Protein AF-A0A835MAW6-F1 (afdb_monomer_lite)

Organism: NCBI:txid261450

pLDDT: mean 71.54, std 16.38, range [31.08, 97.75]

Foldseek 3Di:
DDPPPVPDALVVCPPPPPDADDRNPHHPPPPPPPPPPCPVPPPPDPPDDDVVVVVVVVVVVVVVVVVVVVVVCPVDVVVVVVVVVVVVVVCVVCVVVVVVVVVD

Radius of gyration: 34.81 Å; chains: 1; bounding box: 73×22×84 Å

Structure (mmCIF, N/CA/C/O backbone):
data_AF-A0A835MAW6-F1
#
_entry.id   AF-A0A835MAW6-F1
#
loop_
_atom_site.group_PDB
_atom_site.id
_atom_site.type_symbol
_atom_site.label_atom_id
_atom_site.label_alt_id
_atom_site.label_comp_id
_atom_site.label_asym_id
_atom_site.label_entity_id
_atom_site.label_seq_id
_atom_site.pdbx_PDB_ins_code
_atom_site.Cartn_x
_atom_site.Cartn_y
_atom_site.Cartn_z
_atom_site.occupancy
_atom_site.B_iso_or_equiv
_atom_site.auth_seq_id
_atom_site.auth_comp_id
_atom_site.auth_asym_id
_atom_site.auth_atom_id
_atom_site.pdbx_PDB_model_num
ATOM 1 N N . MET A 1 1 ? -22.754 7.380 63.360 1.00 43.12 1 MET A N 1
ATOM 2 C CA . MET A 1 1 ? -23.189 6.719 62.110 1.00 43.12 1 MET A CA 1
ATOM 3 C C . MET A 1 1 ? -24.654 6.368 62.298 1.00 43.12 1 MET A C 1
ATOM 5 O O . MET A 1 1 ? -24.981 5.703 63.271 1.00 43.12 1 MET A O 1
ATOM 9 N N . ASN A 1 2 ? -25.535 6.963 61.494 1.00 39.47 2 ASN A N 1
ATOM 10 C CA . ASN A 1 2 ? -26.953 7.124 61.824 1.00 39.47 2 ASN A CA 1
ATOM 11 C C . ASN A 1 2 ? -27.755 5.871 61.454 1.00 39.47 2 ASN A C 1
ATOM 13 O O . ASN A 1 2 ? -27.932 5.571 60.277 1.00 39.47 2 ASN A O 1
ATOM 17 N N . HIS A 1 3 ? -28.280 5.174 62.459 1.00 56.09 3 HIS A N 1
ATOM 18 C CA . HIS A 1 3 ? -29.180 4.028 62.306 1.00 56.09 3 HIS A CA 1
ATOM 19 C C . HIS A 1 3 ? -30.641 4.506 62.175 1.00 56.09 3 HIS A C 1
ATOM 21 O O . HIS A 1 3 ? -31.513 4.111 62.937 1.00 56.09 3 HIS A O 1
ATOM 27 N N . GLN A 1 4 ? -30.906 5.424 61.239 1.00 62.19 4 GLN A N 1
ATOM 28 C CA . GLN A 1 4 ? -32.236 6.033 61.072 1.00 62.19 4 GLN A CA 1
ATOM 29 C C . GLN A 1 4 ? -33.207 5.140 60.291 1.00 62.19 4 GLN A C 1
ATOM 31 O O . GLN A 1 4 ? -34.414 5.238 60.468 1.00 62.19 4 GLN A O 1
ATOM 36 N N . PHE A 1 5 ? -32.686 4.254 59.441 1.00 60.06 5 PHE A N 1
ATOM 37 C CA . PHE A 1 5 ? -33.505 3.426 58.557 1.00 60.06 5 PHE A CA 1
ATOM 38 C C . PHE A 1 5 ? -34.023 2.132 59.201 1.00 60.06 5 PHE A C 1
ATOM 40 O O . PHE A 1 5 ? -34.825 1.445 58.584 1.00 60.06 5 PHE A O 1
ATOM 47 N N . GLY A 1 6 ? -33.593 1.800 60.424 1.00 59.94 6 GLY A N 1
ATOM 48 C CA . GLY A 1 6 ? -34.025 0.590 61.138 1.00 59.94 6 GLY A CA 1
ATOM 49 C C . GLY A 1 6 ? -35.331 0.739 61.928 1.00 59.94 6 GLY A C 1
ATOM 50 O O . GLY A 1 6 ? -35.818 -0.247 62.468 1.00 59.94 6 GLY A O 1
ATOM 51 N N . THR A 1 7 ? -35.888 1.951 62.029 1.00 66.75 7 THR A N 1
ATOM 52 C CA . THR A 1 7 ? -37.100 2.253 62.818 1.00 66.75 7 THR A CA 1
ATOM 53 C C . THR A 1 7 ? -38.363 2.443 61.979 1.00 66.75 7 THR A C 1
ATOM 55 O O . THR A 1 7 ? -39.419 2.741 62.533 1.00 66.75 7 THR A O 1
ATOM 58 N N . PHE A 1 8 ? -38.278 2.326 60.654 1.00 69.06 8 PHE A N 1
ATOM 59 C CA . PHE A 1 8 ? -39.438 2.500 59.785 1.00 69.06 8 PHE A CA 1
ATOM 60 C C . PHE A 1 8 ? -40.233 1.201 59.664 1.00 69.06 8 PHE A C 1
ATOM 62 O O . PHE A 1 8 ? -39.667 0.119 59.532 1.00 69.06 8 PHE A O 1
ATOM 69 N N . ASN A 1 9 ? -41.557 1.332 59.720 1.00 70.50 9 ASN A N 1
ATOM 70 C CA . ASN A 1 9 ? -42.484 0.224 59.522 1.00 70.50 9 ASN A CA 1
ATOM 71 C C . ASN A 1 9 ? -42.680 -0.048 58.018 1.00 70.50 9 ASN A C 1
ATOM 73 O O . ASN A 1 9 ? -42.413 0.827 57.194 1.00 70.50 9 ASN A O 1
ATOM 77 N N . GLU A 1 10 ? -43.200 -1.221 57.660 1.00 67.50 10 GLU A N 1
ATOM 78 C CA . GLU A 1 10 ? -43.392 -1.688 56.274 1.00 67.50 10 GLU A CA 1
ATOM 79 C C . GLU A 1 10 ? -44.133 -0.674 55.383 1.00 67.50 10 GLU A C 1
ATOM 81 O O . GLU A 1 10 ? -43.777 -0.471 54.223 1.00 67.50 10 GLU A O 1
ATOM 86 N N . THR A 1 11 ? -45.094 0.055 55.957 1.00 71.44 11 THR A N 1
ATOM 87 C CA . THR A 1 11 ? -45.878 1.096 55.273 1.00 71.44 11 THR A CA 1
ATOM 88 C C . THR A 1 11 ? -45.049 2.280 54.780 1.00 71.44 11 THR A C 1
ATOM 90 O O . THR A 1 11 ? -45.458 2.974 53.856 1.00 71.44 11 THR A O 1
ATOM 93 N N . SER A 1 12 ? -43.870 2.517 55.359 1.00 72.62 12 SER A N 1
ATOM 94 C CA . SER A 1 12 ? -42.961 3.585 54.917 1.00 72.62 12 SER A CA 1
ATOM 95 C C . SER A 1 12 ? -42.253 3.247 53.602 1.00 72.62 12 SER A C 1
ATOM 97 O O . SER A 1 12 ? -41.649 4.122 52.985 1.00 72.62 12 SER A O 1
ATOM 99 N N . TYR A 1 13 ? -42.316 1.983 53.180 1.00 71.56 13 TYR A N 1
ATOM 100 C CA . TYR A 1 13 ? -41.681 1.480 51.967 1.00 71.56 13 TYR A CA 1
ATOM 101 C C . TYR A 1 13 ? -42.687 1.150 50.858 1.00 71.56 13 TYR A C 1
ATOM 103 O O . TYR A 1 13 ? -42.274 0.825 49.739 1.00 71.56 13 TYR A O 1
ATOM 111 N N . GLU A 1 14 ? -43.991 1.244 51.138 1.00 71.69 14 GLU A N 1
ATOM 112 C CA . GLU A 1 14 ? -45.021 1.052 50.122 1.00 71.69 14 GLU A CA 1
ATOM 113 C C . GLU A 1 14 ? -44.854 2.067 48.982 1.00 71.69 14 GLU A C 1
ATOM 115 O O . GLU A 1 14 ? -44.714 3.271 49.192 1.00 71.69 14 GLU A O 1
ATOM 120 N N . GLY A 1 15 ? -44.843 1.561 47.747 1.00 69.81 15 GLY A N 1
ATOM 121 C CA . GLY A 1 15 ? -44.709 2.374 46.538 1.00 69.81 15 GLY A CA 1
ATOM 122 C C . GLY A 1 15 ? -43.280 2.583 46.025 1.00 69.81 15 GLY A C 1
ATOM 123 O O . GLY A 1 15 ? -43.134 3.154 44.947 1.00 69.81 15 GLY A O 1
ATOM 124 N N . ASN A 1 16 ? -42.230 2.097 46.707 1.00 69.69 16 ASN A N 1
ATOM 125 C CA . ASN A 1 16 ? -40.865 2.122 46.163 1.00 69.69 16 ASN A CA 1
ATOM 126 C C . ASN A 1 16 ? -40.504 0.789 45.468 1.00 69.69 16 ASN A C 1
ATOM 128 O O . ASN A 1 16 ? -40.191 -0.198 46.139 1.00 69.69 16 ASN A O 1
ATOM 132 N N . PRO A 1 17 ? -40.494 0.728 44.122 1.00 69.62 17 PRO A N 1
ATOM 133 C CA . PRO A 1 17 ? -40.268 -0.519 43.392 1.00 69.62 17 PRO A CA 1
ATOM 134 C C . PRO A 1 17 ? -38.816 -1.021 43.444 1.00 69.62 17 PRO A C 1
ATOM 136 O O . PRO A 1 17 ? -38.590 -2.207 43.191 1.00 69.62 17 PRO A O 1
ATOM 139 N N . PHE A 1 18 ? -37.853 -0.151 43.779 1.00 68.81 18 PHE A N 1
ATOM 140 C CA . PHE A 1 18 ? -36.414 -0.441 43.764 1.00 68.81 18 PHE A CA 1
ATOM 141 C C . PHE A 1 18 ? -35.884 -1.029 45.077 1.00 68.81 18 PHE A C 1
ATOM 143 O O . PHE A 1 18 ? -34.739 -1.474 45.122 1.00 68.81 18 PHE A O 1
ATOM 150 N N . LEU A 1 19 ? -36.689 -1.043 46.143 1.00 74.88 19 LEU A N 1
ATOM 151 C CA . LEU A 1 19 ? -36.308 -1.673 47.404 1.00 74.88 19 LEU A CA 1
ATOM 152 C C . LEU A 1 19 ? -36.625 -3.172 47.366 1.00 74.88 19 LEU A C 1
ATOM 154 O O . LEU A 1 19 ? -37.700 -3.600 46.937 1.00 74.88 19 LEU A O 1
ATOM 158 N N . CYS A 1 20 ? -35.672 -3.974 47.825 1.00 78.75 20 CYS A N 1
ATOM 159 C CA . CYS A 1 20 ? -35.826 -5.397 48.084 1.00 78.75 20 CYS A CA 1
ATOM 160 C C . CYS A 1 20 ? -35.004 -5.749 49.334 1.00 78.75 20 CYS A C 1
ATOM 162 O O . CYS A 1 20 ? -34.053 -5.045 49.674 1.00 78.75 20 CYS A O 1
ATOM 164 N N . GLY A 1 21 ? -35.388 -6.805 50.047 1.00 72.56 21 GLY A N 1
ATOM 165 C CA . GLY A 1 21 ? -34.718 -7.245 51.266 1.00 72.56 21 GLY A CA 1
ATOM 166 C C . GLY A 1 21 ? -35.680 -7.513 52.427 1.00 72.56 21 GLY A C 1
ATOM 167 O O . GLY A 1 21 ? -36.890 -7.312 52.301 1.00 72.56 21 GLY A O 1
ATOM 168 N N . PRO A 1 22 ? -35.146 -7.964 53.577 1.00 69.44 22 PRO A N 1
ATOM 169 C CA . PRO A 1 22 ? -35.948 -8.416 54.715 1.00 69.44 22 PRO A CA 1
ATOM 170 C C . PRO A 1 22 ? -36.903 -7.347 55.255 1.00 69.44 22 PRO A C 1
ATOM 172 O O . PRO A 1 22 ? -38.035 -7.665 55.589 1.00 69.44 22 PRO A O 1
ATOM 175 N N . ALA A 1 23 ? -36.475 -6.079 55.269 1.00 67.56 23 ALA A N 1
ATOM 176 C CA . ALA A 1 23 ? -37.259 -4.955 55.789 1.00 67.56 23 ALA A CA 1
ATOM 177 C C . ALA A 1 23 ? -38.543 -4.654 54.992 1.00 67.56 23 ALA A C 1
ATOM 179 O O . ALA A 1 23 ? -39.432 -3.984 55.500 1.00 67.56 23 ALA A O 1
ATOM 180 N N . VAL A 1 24 ? -38.639 -5.136 53.749 1.00 73.50 24 VAL A N 1
ATOM 181 C CA . VAL A 1 24 ? -39.805 -4.944 52.868 1.00 73.50 24 VAL A CA 1
ATOM 182 C C . VAL A 1 24 ? -40.481 -6.267 52.504 1.00 73.50 24 VAL A C 1
ATOM 184 O O . VAL A 1 24 ? -41.264 -6.309 51.560 1.00 73.50 24 VAL A O 1
ATOM 187 N N . HIS A 1 25 ? -40.132 -7.366 53.193 1.00 68.50 25 HIS A N 1
ATOM 188 C CA . HIS A 1 25 ? -40.639 -8.725 52.943 1.00 68.50 25 HIS A CA 1
ATOM 189 C C . HIS A 1 25 ? -40.630 -9.158 51.461 1.00 68.50 25 HIS A C 1
ATOM 191 O O . HIS A 1 25 ? -41.347 -10.068 51.045 1.00 68.50 25 HIS A O 1
ATOM 197 N N . LYS A 1 26 ? -39.762 -8.541 50.653 1.00 72.31 26 LYS A N 1
ATOM 198 C CA . LYS A 1 26 ? -39.623 -8.786 49.219 1.00 72.31 26 LYS A CA 1
ATOM 199 C C . LYS A 1 26 ? -38.272 -9.435 48.988 1.00 72.31 26 LYS A C 1
ATOM 201 O O . LYS A 1 26 ? -37.236 -8.806 49.204 1.00 72.31 26 LYS A O 1
ATOM 206 N N . GLN A 1 27 ? -38.276 -10.693 48.560 1.00 70.38 27 GLN A N 1
ATOM 207 C CA . GLN A 1 27 ? -37.040 -11.385 48.209 1.00 70.38 27 GLN A CA 1
ATOM 208 C C . GLN A 1 27 ? -36.379 -10.644 47.040 1.00 70.38 27 GLN A C 1
ATOM 210 O O . GLN A 1 27 ? -37.002 -10.419 45.999 1.00 70.38 27 GLN A O 1
ATOM 215 N N . CYS A 1 28 ? -35.126 -10.220 47.226 1.00 71.56 28 CYS A N 1
ATOM 216 C CA . CYS A 1 28 ? -34.297 -9.800 46.106 1.00 71.56 28 CYS A CA 1
ATOM 217 C C . CYS A 1 28 ? -34.045 -11.056 45.272 1.00 71.56 28 CYS A C 1
ATOM 219 O O . CYS A 1 28 ? -33.201 -11.873 45.626 1.00 71.56 28 CYS A O 1
ATOM 221 N N . ASN A 1 29 ? -34.799 -11.243 44.192 1.00 69.38 29 ASN A N 1
ATOM 222 C CA . ASN A 1 29 ? -34.408 -12.228 43.200 1.00 69.38 29 ASN A CA 1
ATOM 223 C C . ASN A 1 29 ? -33.075 -11.763 42.613 1.00 69.38 29 ASN A C 1
ATOM 225 O O . ASN A 1 29 ? -33.046 -10.795 41.854 1.00 69.38 29 ASN A O 1
ATOM 229 N N . GLU A 1 30 ? -31.996 -12.496 42.888 1.00 57.78 30 GLU A N 1
ATOM 230 C CA . GLU A 1 30 ? -30.735 -12.388 42.137 1.00 57.78 30 GLU A CA 1
ATOM 231 C C . GLU A 1 30 ? -30.934 -12.649 40.628 1.00 57.78 30 GLU A C 1
ATOM 233 O O . GLU A 1 30 ? -30.037 -12.398 39.832 1.00 57.78 30 GLU A O 1
ATOM 238 N N . GLY A 1 31 ? -32.128 -13.098 40.217 1.00 54.72 31 GLY A N 1
ATOM 239 C CA . GLY A 1 31 ? -32.523 -13.318 38.826 1.00 54.72 31 GLY A CA 1
ATOM 240 C C . GLY A 1 31 ? -33.338 -12.209 38.150 1.00 54.72 31 GLY A C 1
ATOM 241 O O . GLY A 1 31 ? -33.626 -12.357 36.969 1.00 54.72 31 GLY A O 1
ATOM 242 N N . ASN A 1 32 ? -33.704 -11.116 38.838 1.00 45.78 32 ASN A N 1
ATOM 243 C CA . ASN A 1 32 ? -34.447 -10.000 38.226 1.00 45.78 32 ASN A CA 1
ATOM 244 C C . ASN A 1 32 ? -33.730 -8.652 38.416 1.00 45.78 32 ASN A C 1
ATOM 246 O O . ASN A 1 32 ? -34.366 -7.604 38.554 1.00 45.78 32 ASN A O 1
ATOM 250 N N . THR A 1 33 ? -32.397 -8.651 38.339 1.00 40.66 33 THR A N 1
ATOM 251 C CA . THR A 1 33 ? -31.760 -7.575 37.579 1.00 40.66 33 THR A CA 1
ATOM 252 C C . THR A 1 33 ? -32.469 -7.527 36.235 1.00 40.66 33 THR A C 1
ATOM 254 O O . THR A 1 33 ? -32.780 -8.569 35.661 1.00 40.66 33 THR A O 1
ATOM 257 N N . VAL A 1 34 ? -32.800 -6.320 35.779 1.00 46.69 34 VAL A N 1
ATOM 258 C CA . VAL A 1 34 ? -33.127 -6.029 34.383 1.00 46.69 34 VAL A CA 1
ATOM 259 C C . VAL A 1 34 ? -32.382 -7.036 33.517 1.00 46.69 34 VAL A C 1
ATOM 261 O O . VAL A 1 34 ? -31.158 -6.953 33.412 1.00 46.69 34 VAL A O 1
ATOM 264 N N . SER A 1 35 ? -33.098 -8.028 32.977 1.00 36.84 35 SER A N 1
ATOM 265 C CA . SER A 1 35 ? -32.539 -8.968 32.016 1.00 36.84 35 SER A CA 1
ATOM 266 C C . SER A 1 35 ? -32.406 -8.182 30.718 1.00 36.84 35 SER A C 1
ATOM 268 O O . SER A 1 35 ? -33.126 -8.361 29.741 1.00 36.84 35 SER A O 1
ATOM 270 N N . GLY A 1 36 ? -31.486 -7.217 30.748 1.00 36.69 36 GLY A N 1
ATOM 271 C CA . GLY A 1 36 ? -30.636 -6.935 29.629 1.00 36.69 36 GLY A CA 1
ATOM 272 C C . GLY A 1 36 ? -29.959 -8.255 29.347 1.00 36.69 36 GLY A C 1
ATOM 273 O O . GLY A 1 36 ? -28.945 -8.605 29.942 1.00 36.69 36 GLY A O 1
ATOM 274 N N . THR A 1 37 ? -30.589 -9.015 28.461 1.00 31.08 37 THR A N 1
ATOM 275 C CA . THR A 1 37 ? -29.899 -9.880 27.525 1.00 31.08 37 THR A CA 1
ATOM 276 C C . THR A 1 37 ? -28.497 -9.305 27.311 1.00 31.08 37 THR A C 1
ATOM 278 O O . THR A 1 37 ? -28.394 -8.129 26.935 1.00 31.08 37 THR A O 1
ATOM 281 N N . PRO A 1 38 ? -27.405 -10.062 27.494 1.00 41.62 38 PRO A N 1
ATOM 282 C CA . PRO A 1 38 ? -26.153 -9.693 26.875 1.00 41.62 38 PRO A CA 1
ATOM 283 C C . PRO A 1 38 ? -26.334 -9.988 25.384 1.00 41.62 38 PRO A C 1
ATOM 285 O O . PRO A 1 38 ? -25.692 -10.865 24.815 1.00 41.62 38 PRO A O 1
ATOM 288 N N . THR A 1 39 ? -27.240 -9.263 24.724 1.00 40.00 39 THR A N 1
ATOM 289 C CA . THR A 1 39 ? -27.185 -9.078 23.285 1.00 40.00 39 THR A CA 1
ATOM 290 C C . THR A 1 39 ? -25.983 -8.190 23.082 1.00 40.00 39 THR A C 1
ATOM 292 O O . THR A 1 39 ? -26.149 -6.983 22.979 1.00 40.00 39 THR A O 1
ATOM 295 N N . VAL A 1 40 ? -24.789 -8.789 23.172 1.00 45.56 40 VAL A N 1
ATOM 296 C CA . VAL A 1 40 ? -23.497 -8.234 22.773 1.00 45.56 40 VAL A CA 1
ATOM 297 C C . VAL A 1 40 ? -23.532 -6.715 22.886 1.00 45.56 40 VAL A C 1
ATOM 299 O O . VAL A 1 40 ? -23.553 -5.993 21.889 1.00 45.56 40 VAL A O 1
ATOM 302 N N . ALA A 1 41 ? -23.671 -6.222 24.120 1.00 41.28 41 ALA A N 1
ATOM 303 C CA . ALA A 1 41 ? -23.501 -4.812 24.366 1.00 41.28 41 ALA A CA 1
ATOM 304 C C . ALA A 1 41 ? -22.021 -4.580 24.083 1.00 41.28 41 ALA A C 1
ATOM 306 O O . ALA A 1 41 ? -21.165 -4.825 24.928 1.00 41.28 41 ALA A O 1
ATOM 307 N N . LYS A 1 42 ? -21.713 -4.174 22.848 1.00 47.16 42 LYS A N 1
ATOM 308 C CA . LYS A 1 42 ? -20.478 -3.475 22.516 1.00 47.16 42 LYS A CA 1
ATOM 309 C C . LYS A 1 42 ? -20.520 -2.152 23.276 1.00 47.16 42 LYS A C 1
ATOM 311 O O . LYS A 1 42 ? -20.713 -1.087 22.706 1.00 47.16 42 LYS A O 1
ATOM 316 N N . SER A 1 43 ? -20.384 -2.227 24.592 1.00 49.62 43 SER A N 1
ATOM 317 C CA . SER A 1 43 ? -19.926 -1.132 25.418 1.00 49.62 43 SER A CA 1
ATOM 318 C C . SER A 1 43 ? -18.417 -1.051 25.217 1.00 49.62 43 SER A C 1
ATOM 320 O O . SER A 1 43 ? -17.639 -1.453 26.075 1.00 49.62 43 SER A O 1
ATOM 322 N N . SER A 1 44 ? -17.994 -0.583 24.046 1.00 48.25 44 SER A N 1
ATOM 323 C CA . SER A 1 44 ? -16.670 0.004 23.891 1.00 48.25 44 SER A CA 1
ATOM 324 C C . SER A 1 44 ? -16.870 1.512 23.901 1.00 48.25 44 SER A C 1
ATOM 326 O O . SER A 1 44 ? -17.191 2.127 22.889 1.00 48.25 44 SER A O 1
ATOM 328 N N . GLU A 1 45 ? -16.838 2.054 25.112 1.00 48.25 45 GLU A N 1
ATOM 329 C CA . GLU A 1 45 ? -16.114 3.276 25.449 1.00 48.25 45 GLU A CA 1
ATOM 330 C C . GLU A 1 45 ? -15.967 4.305 24.312 1.00 48.25 45 GLU A C 1
ATOM 332 O O . GLU A 1 45 ? -15.132 4.193 23.417 1.00 48.25 45 GLU A O 1
ATOM 337 N N . LYS A 1 46 ? -16.785 5.358 24.383 1.00 52.94 46 LYS A N 1
ATOM 338 C CA . LYS A 1 46 ? -16.871 6.485 23.440 1.00 52.94 46 LYS A CA 1
ATOM 339 C C . LYS A 1 46 ? -15.650 7.429 23.492 1.00 52.94 46 LYS A C 1
ATOM 341 O O . LYS A 1 46 ? -15.801 8.635 23.339 1.00 52.94 46 LYS A O 1
ATOM 346 N N . SER A 1 47 ? -14.448 6.908 23.730 1.00 64.31 47 SER A N 1
ATOM 347 C CA . SER A 1 47 ? -13.217 7.708 23.810 1.00 64.31 47 SER A CA 1
ATOM 348 C C . SER A 1 47 ? -11.993 7.033 23.176 1.00 64.31 47 SER A C 1
ATOM 350 O O . SER A 1 47 ? -10.857 7.321 23.544 1.00 64.31 47 SER A O 1
ATOM 352 N N . GLY A 1 48 ? -12.218 6.165 22.192 1.00 68.12 48 GLY A N 1
ATOM 353 C CA . GLY A 1 48 ? -11.184 5.613 21.322 1.00 68.12 48 GLY A CA 1
ATOM 354 C C . GLY A 1 48 ? -11.711 5.528 19.895 1.00 68.12 48 GLY A C 1
ATOM 355 O O . GLY A 1 48 ? -12.917 5.398 19.688 1.00 68.12 48 GLY A O 1
ATOM 356 N N . ILE A 1 49 ? -10.823 5.660 18.909 1.00 73.25 49 ILE A N 1
ATOM 357 C CA . ILE A 1 49 ? -11.163 5.484 17.492 1.00 73.25 49 ILE A CA 1
ATOM 358 C C . ILE A 1 49 ? -11.865 4.131 17.344 1.00 73.25 49 ILE A C 1
ATOM 360 O O . ILE A 1 49 ? -11.302 3.109 17.732 1.00 73.25 49 ILE A O 1
ATOM 364 N N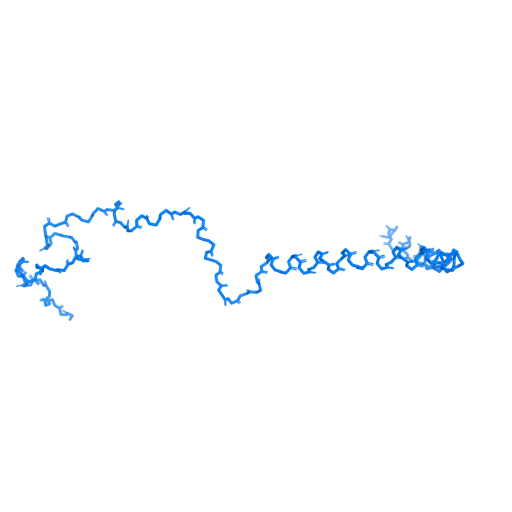 . ASP A 1 50 ? -13.085 4.132 16.799 1.00 86.25 50 ASP A N 1
ATOM 365 C CA . ASP A 1 50 ? -13.828 2.899 16.556 1.00 86.25 50 ASP A CA 1
ATOM 366 C C . ASP A 1 50 ? -12.987 1.983 15.646 1.00 86.25 50 ASP A C 1
ATOM 368 O O . ASP A 1 50 ? -12.683 2.360 14.505 1.00 86.25 50 ASP A O 1
ATOM 372 N N . PRO A 1 51 ? -12.572 0.796 16.125 1.00 84.31 51 PRO A N 1
ATOM 373 C CA . PRO A 1 51 ? -11.649 -0.066 15.394 1.00 84.31 51 PRO A CA 1
ATOM 374 C C . PRO A 1 51 ? -12.235 -0.536 14.060 1.00 84.31 51 PRO A C 1
ATOM 376 O O . PRO A 1 51 ? -11.487 -0.791 13.117 1.00 84.31 51 PRO A O 1
ATOM 379 N N . ILE A 1 52 ? -13.565 -0.608 13.951 1.00 86.94 52 ILE A N 1
ATOM 380 C CA . ILE A 1 52 ? -14.263 -0.979 12.717 1.00 86.94 52 ILE A CA 1
ATOM 381 C C . ILE A 1 52 ? -14.089 0.130 11.675 1.00 86.94 52 ILE A C 1
ATOM 383 O O . ILE A 1 52 ? -13.695 -0.143 10.542 1.00 86.94 52 ILE A O 1
ATOM 387 N N . SER A 1 53 ? -14.310 1.386 12.068 1.00 87.62 53 SER A N 1
ATOM 388 C CA . SER A 1 53 ? -14.117 2.559 11.209 1.00 87.62 53 SER A CA 1
ATOM 389 C C . SER A 1 53 ? -12.655 2.756 10.794 1.00 87.62 53 SER A C 1
ATOM 391 O O . SER A 1 53 ? -12.379 3.105 9.641 1.00 87.62 53 SER A O 1
ATOM 393 N N . PHE A 1 54 ? -11.707 2.493 11.698 1.00 88.31 54 PHE A N 1
ATOM 394 C CA . PHE A 1 54 ? -10.278 2.526 11.381 1.00 88.31 54 PHE A CA 1
ATOM 395 C C . PHE A 1 54 ? -9.902 1.453 10.357 1.00 88.31 54 PHE A C 1
ATOM 397 O O . PHE A 1 54 ? -9.280 1.763 9.342 1.00 88.31 54 PHE A O 1
ATOM 404 N N . LEU A 1 55 ? -10.331 0.208 10.581 1.00 89.62 55 LEU A N 1
ATOM 405 C CA . LEU A 1 55 ? -10.057 -0.899 9.671 1.00 89.62 55 LEU A CA 1
ATOM 406 C C . LEU A 1 55 ? -10.694 -0.670 8.297 1.00 89.62 55 LEU A C 1
ATOM 408 O O . LEU A 1 55 ? -10.044 -0.891 7.279 1.00 89.62 55 LEU A O 1
ATOM 412 N N . ALA A 1 56 ? -11.933 -0.177 8.259 1.00 93.50 56 ALA A N 1
ATOM 413 C CA . ALA A 1 56 ? -12.617 0.162 7.018 1.00 93.50 56 ALA A CA 1
ATOM 414 C C . ALA A 1 56 ? -11.858 1.248 6.241 1.00 93.50 56 ALA A C 1
ATOM 416 O O . ALA A 1 56 ? -11.558 1.061 5.063 1.00 93.50 56 ALA A O 1
ATOM 417 N N . SER A 1 57 ? -11.467 2.337 6.907 1.00 94.75 57 SER A N 1
ATOM 418 C CA . SER A 1 57 ? -10.716 3.434 6.281 1.00 94.75 57 SER A CA 1
ATOM 419 C C . SER A 1 57 ? -9.345 2.979 5.780 1.00 94.75 57 SER A C 1
ATOM 421 O O . SER A 1 57 ? -8.962 3.288 4.652 1.00 94.75 57 SER A O 1
ATOM 423 N N . PHE A 1 58 ? -8.630 2.190 6.585 1.00 94.94 58 PHE A N 1
ATOM 424 C CA . PHE A 1 58 ? -7.346 1.610 6.203 1.00 94.94 58 PHE A CA 1
ATOM 425 C C . PHE A 1 58 ? -7.491 0.672 5.000 1.00 94.94 58 PHE A C 1
ATOM 427 O O . PHE A 1 58 ? -6.735 0.780 4.036 1.00 94.94 58 PHE A O 1
ATOM 434 N N . SER A 1 59 ? -8.502 -0.202 5.012 1.00 94.44 59 SER A N 1
ATOM 435 C CA . SER A 1 59 ? -8.776 -1.117 3.901 1.00 94.44 59 SER A CA 1
ATOM 436 C C . SER A 1 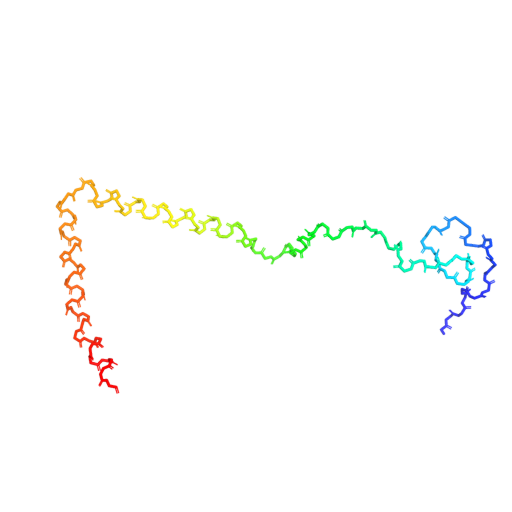59 ? -9.117 -0.369 2.610 1.00 94.44 59 SER A C 1
ATOM 438 O O . SER A 1 59 ? -8.587 -0.704 1.553 1.00 94.44 59 SER A O 1
ATOM 440 N N . ALA A 1 60 ? -9.926 0.692 2.690 1.00 96.81 60 ALA A N 1
ATOM 441 C CA . ALA A 1 60 ? -10.280 1.515 1.542 1.00 96.81 60 ALA A CA 1
ATOM 442 C C . ALA A 1 60 ? -9.043 2.219 0.966 1.00 96.81 60 ALA A C 1
ATOM 444 O O . ALA A 1 60 ? -8.799 2.148 -0.238 1.00 96.81 60 ALA A O 1
ATOM 445 N N . ALA A 1 61 ? -8.220 2.832 1.823 1.00 97.31 61 ALA A N 1
ATOM 446 C CA . ALA A 1 61 ? -6.972 3.468 1.412 1.00 97.31 61 ALA A CA 1
ATOM 447 C C . ALA A 1 61 ? -6.003 2.470 0.756 1.00 97.31 61 ALA A C 1
ATOM 449 O O . ALA A 1 61 ? -5.408 2.780 -0.278 1.00 97.31 61 ALA A O 1
ATOM 450 N N . TYR A 1 62 ? -5.877 1.262 1.310 1.00 96.75 62 TYR A N 1
ATOM 451 C CA . TYR A 1 62 ? -5.051 0.198 0.742 1.00 96.75 62 TYR A CA 1
ATOM 452 C C . TYR A 1 62 ? -5.530 -0.219 -0.655 1.00 96.75 62 TYR A C 1
ATOM 454 O O . 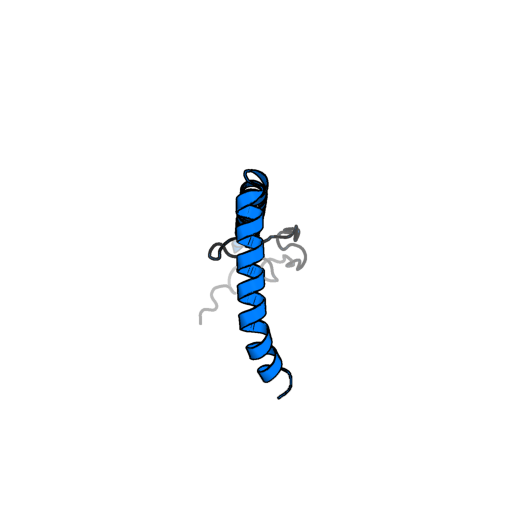TYR A 1 62 ? -4.736 -0.234 -1.595 1.00 96.75 62 TYR A O 1
ATOM 462 N N . VAL A 1 63 ? -6.831 -0.481 -0.824 1.00 97.75 63 VAL A N 1
ATOM 463 C CA . VAL A 1 63 ? -7.408 -0.862 -2.124 1.00 97.75 63 VAL A CA 1
ATOM 464 C C . VAL A 1 63 ? -7.217 0.247 -3.158 1.00 97.75 63 VAL A C 1
ATOM 466 O O . VAL A 1 63 ? -6.770 -0.031 -4.268 1.00 97.75 63 VAL A O 1
ATOM 469 N N . ILE A 1 64 ? -7.493 1.505 -2.800 1.00 97.38 64 ILE A N 1
ATOM 470 C CA . ILE A 1 64 ? -7.296 2.655 -3.696 1.00 97.38 64 ILE A CA 1
ATOM 471 C C . ILE A 1 64 ? -5.823 2.779 -4.099 1.00 97.38 64 ILE A C 1
ATOM 473 O O . ILE A 1 64 ? -5.529 2.987 -5.275 1.00 97.38 64 ILE A O 1
ATOM 477 N N . SER A 1 65 ? -4.897 2.606 -3.153 1.00 95.19 65 SER A N 1
ATOM 478 C CA . SER A 1 65 ? -3.457 2.682 -3.423 1.00 95.19 65 SER A CA 1
ATOM 479 C C . SER A 1 65 ? -2.999 1.574 -4.372 1.00 95.19 65 SER A C 1
ATOM 481 O O . SER A 1 65 ? -2.267 1.848 -5.323 1.00 95.19 65 SER A O 1
ATOM 483 N N . LEU A 1 66 ? -3.468 0.337 -4.169 1.00 94.00 66 LEU A N 1
ATOM 484 C CA . LEU A 1 66 ? -3.192 -0.774 -5.080 1.00 94.00 66 LEU A CA 1
ATOM 485 C C . LEU A 1 66 ? -3.746 -0.512 -6.480 1.00 94.00 66 LEU A C 1
ATOM 487 O O . LEU A 1 66 ? -3.041 -0.711 -7.466 1.00 94.00 66 LEU A O 1
ATOM 491 N N . LEU A 1 67 ? -4.989 -0.041 -6.581 1.00 94.88 67 LEU A N 1
ATOM 492 C CA . LEU A 1 67 ? -5.607 0.274 -7.867 1.00 94.88 67 LEU A CA 1
ATOM 493 C C . LEU A 1 67 ? -4.849 1.389 -8.590 1.00 94.88 67 LEU A C 1
ATOM 495 O O . LEU A 1 67 ? -4.554 1.249 -9.773 1.00 94.88 67 LEU A O 1
ATOM 499 N N . ALA A 1 68 ? -4.476 2.460 -7.887 1.00 91.19 68 ALA A N 1
ATOM 500 C CA . ALA A 1 68 ? -3.671 3.540 -8.445 1.00 91.19 68 ALA A CA 1
ATOM 501 C C . ALA A 1 68 ? -2.320 3.026 -8.961 1.00 91.19 68 ALA A C 1
ATOM 503 O O . ALA A 1 68 ? -1.926 3.353 -10.079 1.00 91.19 68 ALA A O 1
ATOM 504 N N . PHE A 1 69 ? -1.645 2.167 -8.194 1.00 87.50 69 PHE A N 1
ATOM 505 C CA . PHE A 1 69 ? -0.391 1.545 -8.612 1.00 87.50 69 PHE A CA 1
ATOM 506 C C . PHE A 1 69 ? -0.564 0.701 -9.882 1.00 87.50 69 PHE A C 1
ATOM 508 O O . PHE A 1 69 ? 0.185 0.865 -10.845 1.00 87.50 69 PHE A O 1
ATOM 515 N N . VAL A 1 70 ? -1.595 -0.147 -9.930 1.00 87.00 70 VAL A N 1
ATOM 516 C CA . VAL A 1 70 ? -1.916 -0.959 -11.113 1.00 87.00 70 VAL A CA 1
ATOM 517 C C . VAL A 1 70 ? -2.211 -0.074 -12.325 1.00 87.00 70 VAL A C 1
ATOM 519 O O . VAL A 1 70 ? -1.695 -0.340 -13.408 1.00 87.00 70 VAL A O 1
ATOM 522 N N . ILE A 1 71 ? -2.985 1.000 -12.156 1.00 87.69 71 ILE A N 1
ATOM 523 C CA . ILE A 1 71 ? -3.313 1.949 -13.228 1.00 87.69 71 ILE A CA 1
ATOM 524 C C . ILE A 1 71 ? -2.050 2.637 -13.757 1.00 87.69 71 ILE A C 1
ATOM 526 O O . ILE A 1 71 ? -1.856 2.695 -14.970 1.00 87.69 71 ILE A O 1
ATOM 530 N N . VAL A 1 72 ? -1.161 3.106 -12.876 1.00 83.31 72 VAL A N 1
ATOM 531 C CA . VAL A 1 72 ? 0.123 3.716 -13.267 1.00 83.31 72 VAL A CA 1
ATOM 532 C C . VAL A 1 72 ? 0.973 2.732 -14.073 1.00 83.31 72 VAL A C 1
ATOM 534 O O . VAL A 1 72 ? 1.507 3.099 -15.120 1.00 83.31 72 VAL A O 1
ATOM 537 N N . LEU A 1 73 ? 1.049 1.470 -13.639 1.00 77.31 73 LEU A N 1
ATOM 538 C CA . LEU A 1 73 ? 1.756 0.424 -14.380 1.00 77.31 73 LEU A CA 1
ATOM 539 C C . LEU A 1 73 ? 1.090 0.079 -15.723 1.00 77.31 73 LEU A C 1
ATOM 541 O O . LEU A 1 73 ? 1.778 -0.372 -16.642 1.00 77.31 73 LEU A O 1
ATOM 545 N N . TYR A 1 74 ? -0.226 0.268 -15.843 1.00 77.62 74 TYR A N 1
ATOM 546 C CA . TYR A 1 74 ? -1.000 -0.112 -17.024 1.00 77.62 74 TYR A CA 1
ATOM 547 C C . TYR A 1 74 ? -1.037 0.970 -18.110 1.00 77.62 74 TYR A C 1
ATOM 549 O O . TYR A 1 74 ? -0.959 0.644 -19.292 1.00 77.62 74 TYR A O 1
ATOM 557 N N . ILE A 1 75 ? -1.121 2.252 -17.736 1.00 77.44 75 ILE A N 1
ATOM 558 C CA . ILE A 1 75 ? -1.227 3.368 -18.692 1.00 77.44 75 ILE A CA 1
ATOM 559 C C . ILE A 1 75 ? -0.013 3.429 -19.622 1.00 77.44 75 ILE A C 1
ATOM 561 O O . ILE A 1 75 ? -0.154 3.850 -20.771 1.00 77.44 75 ILE A O 1
ATOM 565 N N . ASN A 1 76 ? 1.180 3.029 -19.162 1.00 68.81 76 ASN A N 1
ATOM 566 C CA . ASN A 1 76 ? 2.366 3.177 -19.988 1.00 68.81 76 ASN A CA 1
ATOM 567 C C . ASN A 1 76 ? 3.395 2.039 -19.818 1.00 68.81 76 ASN A C 1
ATOM 569 O O . ASN A 1 76 ? 4.136 2.007 -18.829 1.00 68.81 76 ASN A O 1
ATOM 573 N N . PRO A 1 77 ? 3.520 1.128 -20.805 1.00 72.88 77 PRO A N 1
ATOM 574 C CA . PRO A 1 77 ? 4.458 0.005 -20.736 1.00 72.88 77 PRO A CA 1
ATOM 575 C C . PRO A 1 77 ? 5.925 0.456 -20.656 1.00 72.88 77 PRO A C 1
ATOM 577 O O . PRO A 1 77 ? 6.776 -0.307 -20.198 1.00 72.88 77 PRO A O 1
ATOM 580 N N . TYR A 1 78 ? 6.218 1.695 -21.060 1.00 75.31 78 TYR A N 1
ATOM 581 C CA . TYR A 1 78 ? 7.531 2.314 -20.915 1.00 75.31 78 TYR A CA 1
ATOM 582 C C . TYR A 1 78 ? 7.866 2.646 -19.451 1.00 75.31 78 TYR A C 1
ATOM 584 O O . TYR A 1 78 ? 8.940 2.292 -18.970 1.00 75.31 78 TYR A O 1
ATOM 592 N N . TRP A 1 79 ? 6.926 3.241 -18.709 1.00 72.50 79 TRP A N 1
ATOM 593 C CA . TRP A 1 79 ? 7.120 3.562 -17.288 1.00 72.50 79 TRP A CA 1
ATOM 594 C C . TRP A 1 79 ? 7.231 2.304 -16.435 1.00 72.50 79 TRP A C 1
ATOM 596 O O . TRP A 1 79 ? 8.027 2.266 -15.504 1.00 72.50 79 TRP A O 1
ATOM 606 N N . ARG A 1 80 ? 6.508 1.243 -16.809 1.00 79.88 80 ARG A N 1
ATOM 607 C CA . ARG A 1 80 ? 6.657 -0.080 -16.199 1.00 79.88 80 ARG A CA 1
ATOM 608 C C . ARG A 1 80 ? 8.100 -0.587 -16.279 1.00 79.88 80 ARG A C 1
ATOM 610 O O . ARG A 1 80 ? 8.609 -1.092 -15.288 1.00 79.88 80 ARG A O 1
ATOM 617 N N . ARG A 1 81 ? 8.763 -0.444 -17.434 1.00 79.50 81 ARG A N 1
ATOM 618 C CA . ARG A 1 81 ? 10.174 -0.835 -17.603 1.00 79.50 81 ARG A CA 1
ATOM 619 C C . ARG A 1 81 ? 11.106 -0.014 -16.720 1.00 79.50 81 ARG A C 1
ATOM 621 O O . ARG A 1 81 ? 11.875 -0.608 -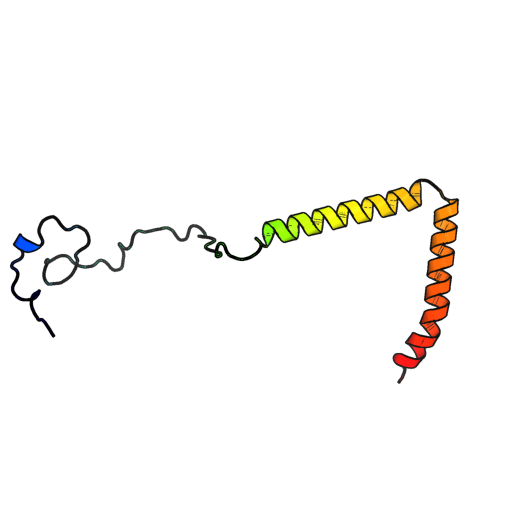15.985 1.00 79.50 81 ARG A O 1
ATOM 628 N N . ILE A 1 82 ? 10.954 1.310 -16.702 1.00 81.06 82 ILE A N 1
ATOM 629 C CA . ILE A 1 82 ? 11.747 2.185 -15.820 1.00 81.06 82 ILE A CA 1
ATOM 630 C C . ILE A 1 82 ? 11.562 1.812 -14.345 1.00 81.06 82 ILE A C 1
ATOM 632 O O . ILE A 1 82 ? 12.524 1.793 -13.585 1.00 81.06 82 ILE A O 1
ATOM 636 N N . TRP A 1 83 ? 10.331 1.507 -13.932 1.00 80.38 83 TRP A N 1
ATOM 637 C CA . TRP A 1 83 ? 10.043 1.136 -12.550 1.00 80.38 83 TRP A CA 1
ATOM 638 C C . TRP A 1 83 ? 10.685 -0.204 -12.175 1.00 80.38 83 TRP A C 1
ATOM 640 O O . TRP A 1 83 ? 11.281 -0.316 -11.107 1.00 80.38 83 TRP A O 1
ATOM 650 N N . PHE A 1 84 ? 10.627 -1.200 -13.066 1.00 81.00 84 PHE A N 1
ATOM 651 C CA . PHE A 1 84 ? 11.334 -2.466 -12.868 1.00 81.00 84 PHE A CA 1
ATOM 652 C C . PHE A 1 84 ? 12.854 -2.282 -12.837 1.00 81.00 84 PHE A C 1
ATOM 654 O O . PHE A 1 84 ? 13.484 -2.807 -11.927 1.00 81.00 84 PHE A O 1
ATOM 661 N N . ASP A 1 85 ? 13.424 -1.486 -13.743 1.00 84.00 85 ASP A N 1
ATOM 662 C CA . ASP A 1 85 ? 14.866 -1.205 -13.775 1.00 84.00 85 ASP A CA 1
ATOM 663 C C . ASP A 1 85 ? 15.331 -0.483 -12.495 1.00 84.00 85 ASP A C 1
ATOM 665 O O . ASP A 1 85 ? 16.416 -0.747 -11.972 1.00 84.00 85 ASP A O 1
ATOM 669 N N . PHE A 1 86 ? 14.493 0.402 -11.945 1.00 84.94 86 PHE A N 1
ATOM 670 C CA . PHE A 1 86 ? 14.753 1.073 -10.672 1.00 84.94 86 PHE A CA 1
ATOM 671 C C . PHE A 1 86 ? 14.728 0.097 -9.487 1.00 84.94 86 PHE A C 1
ATOM 673 O O . PHE A 1 86 ? 15.656 0.098 -8.680 1.00 84.94 86 PHE A O 1
ATOM 680 N N . ILE A 1 87 ? 13.703 -0.758 -9.389 1.00 84.44 87 ILE A N 1
ATOM 681 C CA . ILE A 1 87 ? 13.612 -1.779 -8.332 1.00 84.44 87 ILE A CA 1
ATOM 682 C C . ILE A 1 87 ? 14.785 -2.755 -8.415 1.00 84.44 87 ILE A C 1
ATOM 684 O O . ILE A 1 87 ? 15.381 -3.065 -7.386 1.00 84.44 87 ILE A O 1
ATOM 688 N N . ASP A 1 88 ? 15.143 -3.204 -9.616 1.00 86.31 88 ASP A N 1
ATOM 689 C CA . ASP A 1 88 ? 16.261 -4.121 -9.841 1.00 86.31 88 ASP A CA 1
ATOM 690 C C . ASP A 1 88 ? 17.604 -3.484 -9.453 1.00 86.31 88 ASP A C 1
ATOM 692 O O . ASP A 1 88 ? 18.432 -4.109 -8.788 1.00 86.31 88 ASP A O 1
ATOM 696 N N . SER A 1 89 ? 17.778 -2.191 -9.747 1.00 86.69 89 SER A N 1
ATOM 697 C CA . SER A 1 89 ? 18.938 -1.414 -9.296 1.00 86.69 89 SER A CA 1
ATOM 698 C C . SER A 1 89 ? 18.982 -1.273 -7.769 1.00 86.69 89 SER A C 1
ATOM 700 O O . SER A 1 89 ? 20.036 -1.463 -7.160 1.00 86.69 89 SER A O 1
ATOM 702 N N . CYS A 1 90 ? 17.848 -0.980 -7.122 1.00 83.94 90 CYS A N 1
ATOM 703 C CA . CYS A 1 90 ? 17.755 -0.909 -5.662 1.00 83.94 90 CYS A CA 1
ATOM 704 C C . CYS A 1 90 ? 18.046 -2.260 -5.000 1.00 83.94 90 CYS A C 1
ATOM 706 O O . CYS A 1 90 ? 18.792 -2.310 -4.023 1.00 83.94 90 CYS A O 1
ATOM 708 N N . LEU A 1 91 ? 17.489 -3.350 -5.532 1.00 84.25 91 LEU A N 1
ATOM 709 C CA . LEU A 1 91 ? 17.740 -4.702 -5.045 1.00 84.25 91 LEU A CA 1
ATOM 710 C C . LEU A 1 91 ? 19.208 -5.069 -5.216 1.00 84.25 91 LEU A C 1
ATOM 712 O O . LEU A 1 91 ? 19.818 -5.491 -4.245 1.00 84.25 91 LEU A O 1
ATOM 716 N N . SER A 1 92 ? 19.796 -4.832 -6.387 1.00 82.88 92 SER A N 1
ATOM 717 C CA . SER A 1 92 ? 21.212 -5.107 -6.657 1.00 82.88 92 SER A CA 1
ATOM 718 C C . SER A 1 92 ? 22.154 -4.320 -5.746 1.00 82.88 92 SER A C 1
ATOM 720 O O . SER A 1 92 ? 23.187 -4.837 -5.333 1.00 82.88 92 SER A O 1
ATOM 722 N N . PHE A 1 93 ? 21.799 -3.084 -5.392 1.00 81.38 93 PHE A N 1
ATOM 723 C CA . PHE A 1 93 ? 22.559 -2.284 -4.433 1.00 81.38 93 PHE A CA 1
ATOM 724 C C . PHE A 1 93 ? 22.397 -2.782 -2.989 1.00 81.38 93 PHE A C 1
ATOM 726 O O . PHE A 1 93 ? 23.345 -2.768 -2.205 1.00 81.38 93 PHE A O 1
ATOM 733 N N . MET A 1 94 ? 21.197 -3.232 -2.624 1.00 76.75 94 MET A N 1
ATOM 734 C CA . MET A 1 94 ? 20.865 -3.629 -1.258 1.00 76.75 94 MET A CA 1
ATOM 735 C C . MET A 1 94 ? 21.257 -5.083 -0.938 1.00 76.75 94 MET A C 1
ATOM 737 O O . MET A 1 94 ? 21.599 -5.380 0.205 1.00 76.75 94 MET A O 1
ATOM 741 N N . PHE A 1 95 ? 21.250 -5.982 -1.927 1.00 74.69 95 PHE A N 1
ATOM 742 C CA . PHE A 1 95 ? 21.574 -7.408 -1.783 1.00 74.69 95 PHE A CA 1
ATOM 743 C C . PHE A 1 95 ? 22.957 -7.676 -1.167 1.00 74.69 95 PHE A C 1
ATOM 745 O O . PHE A 1 95 ? 23.012 -8.454 -0.218 1.00 74.69 95 PHE A O 1
ATOM 752 N N . PRO A 1 96 ? 24.054 -7.028 -1.618 1.00 72.88 96 PRO A N 1
ATOM 753 C CA . PRO A 1 96 ? 25.368 -7.215 -1.010 1.00 72.88 96 PRO A CA 1
ATOM 754 C C . PRO A 1 96 ? 25.423 -6.670 0.420 1.00 72.88 96 PRO A C 1
ATOM 756 O O . PRO A 1 96 ? 26.124 -7.207 1.265 1.00 72.88 96 PRO A O 1
ATOM 759 N N . PHE A 1 97 ? 24.657 -5.621 0.726 1.00 68.31 97 PHE A N 1
ATOM 760 C CA . PHE A 1 97 ? 24.603 -5.061 2.076 1.00 68.31 97 PHE A CA 1
ATOM 761 C C . PHE A 1 97 ? 23.831 -5.969 3.046 1.00 68.31 97 PHE A C 1
ATOM 763 O O . PHE A 1 97 ? 24.221 -6.136 4.199 1.00 68.31 97 PHE A O 1
ATOM 770 N N . TRP A 1 98 ? 22.747 -6.591 2.577 1.00 60.94 98 TRP A N 1
ATOM 771 C CA . TRP A 1 98 ? 21.957 -7.538 3.364 1.00 60.94 98 TRP A CA 1
ATOM 772 C C . TRP A 1 98 ? 22.612 -8.917 3.480 1.00 60.94 98 TRP A C 1
ATOM 774 O O . TRP A 1 98 ? 22.498 -9.538 4.534 1.00 60.94 98 TRP A O 1
ATOM 784 N N . SER A 1 99 ? 23.330 -9.397 2.458 1.00 64.75 99 SER A N 1
ATOM 785 C CA . SER A 1 99 ? 24.048 -10.677 2.539 1.00 64.75 99 SER A CA 1
ATOM 786 C C . SER A 1 99 ? 25.132 -10.650 3.615 1.00 64.75 99 SER A C 1
ATOM 788 O O . SER A 1 99 ? 25.251 -11.597 4.385 1.00 64.75 99 SER A O 1
ATOM 790 N N . GLU A 1 100 ? 25.859 -9.539 3.732 1.00 66.19 100 GLU A N 1
ATOM 791 C CA . GLU A 1 100 ? 26.882 -9.343 4.768 1.00 66.19 100 GLU A CA 1
ATOM 792 C C . GLU A 1 100 ? 26.291 -9.238 6.188 1.00 66.19 100 GLU A C 1
ATOM 794 O O . GLU A 1 100 ? 26.966 -9.550 7.166 1.00 66.19 100 GLU A O 1
ATOM 799 N N . ALA A 1 101 ? 25.024 -8.829 6.324 1.00 63.94 101 ALA A N 1
ATOM 800 C CA . ALA A 1 101 ? 24.328 -8.733 7.609 1.00 63.94 101 ALA A CA 1
ATOM 801 C C . ALA A 1 101 ? 23.645 -10.044 8.048 1.00 63.94 101 ALA A C 1
ATOM 803 O O . ALA A 1 101 ? 23.388 -10.220 9.235 1.00 63.94 101 ALA A O 1
ATOM 804 N N . ILE A 1 102 ? 23.334 -10.948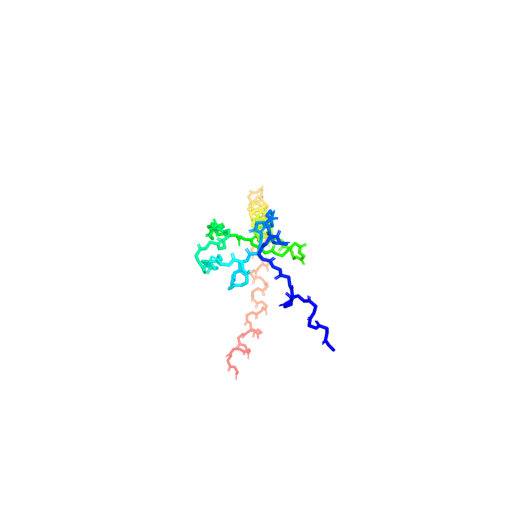 7.111 1.00 64.50 102 ILE A N 1
ATOM 805 C CA . ILE A 1 102 ? 22.662 -12.234 7.381 1.00 64.50 102 ILE A CA 1
ATOM 806 C C . ILE A 1 102 ? 23.667 -13.368 7.649 1.00 64.50 102 ILE A C 1
ATOM 808 O O . ILE A 1 102 ? 23.352 -14.296 8.389 1.00 64.50 102 ILE A O 1
ATOM 812 N N . TYR A 1 103 ? 24.866 -13.313 7.060 1.00 64.00 103 TYR A N 1
ATOM 813 C CA . TYR A 1 103 ? 25.915 -14.335 7.231 1.00 64.00 103 TYR A CA 1
ATOM 814 C C . TYR A 1 103 ? 26.879 -14.069 8.402 1.00 64.00 103 TYR A C 1
ATOM 816 O O . TYR A 1 103 ? 27.882 -14.774 8.547 1.00 64.00 103 TYR A O 1
ATOM 824 N N . ARG A 1 104 ? 26.580 -13.072 9.236 1.00 54.06 104 ARG A N 1
ATOM 825 C CA . ARG A 1 104 ? 27.331 -12.708 10.440 1.00 54.06 104 ARG A CA 1
ATOM 826 C C . ARG A 1 104 ? 26.533 -13.043 11.692 1.00 54.06 104 ARG A C 1
ATOM 828 O O . ARG A 1 104 ? 27.183 -13.394 12.699 1.00 54.06 104 ARG A O 1
#

InterPro domains:
  IPR032675 Leucine-rich repeat domain superfamily [G3DSA:3.80.10.10] (1-35)
  IPR051502 Receptor-like Defense Trigger [PTHR4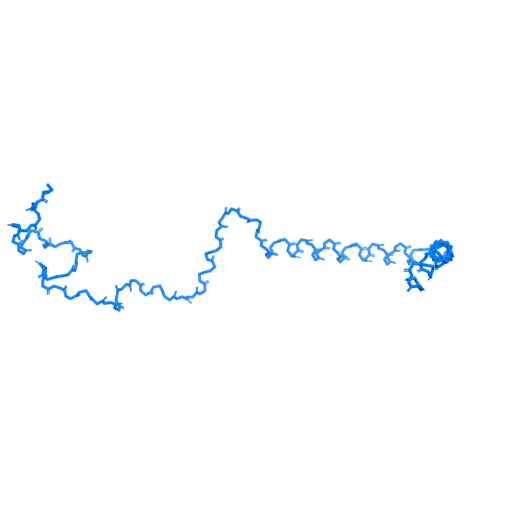8062] (2-84)

Secondary structure (DSSP, 8-state):
----TTS--GGGSTT-TT--BGGGTB---TT-S-----S------TTS--HHHHHHHHHHHHHHHHHHHHHHHHH-HHHHHHHHHHHHHHHHHHHHHHHHHH--

Sequence (104 aa):
MNHQFGTFNETSYEGNPFLCGPAVHKQCNEGNTVSGTPTVAKSSEKSGIDPISFLASFSAAYVISLLAFVIVLYINPYWRRIWFDFIDSCLSFMFPFWSEAIYR